Protein AF-A4TFH2-F1 (afdb_monomer_lite)

Sequence (127 aa):
MVGIGRSAKNSYSKGTTMKKSNQIQSVDVSASAVPERVSVAMSEIAENMSEGLLALAVGAGLQVMAALMEADVTALAGPKGRHDQARTAVRHGRERGSVTLGGRRVPVTR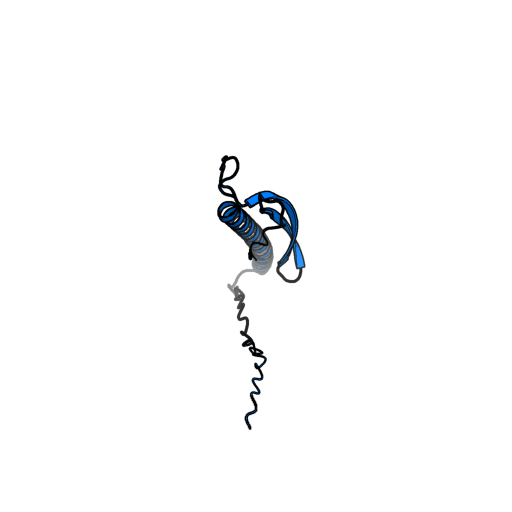PRVRAADGTGEFGGRVL

Foldseek 3Di:
DDDDDDDDDDPPPDDDPDDDPPPPDDPDPDDDPDPPVVVVVVVVVVVVVVVVVVVVVVVVVLVVLVVVLVVLCCVQQNDPPDDDPPHQKDWPAWDWDWDADPNDTDIDIGTWMATPVRPGTPPRPGD

Secondary structure (D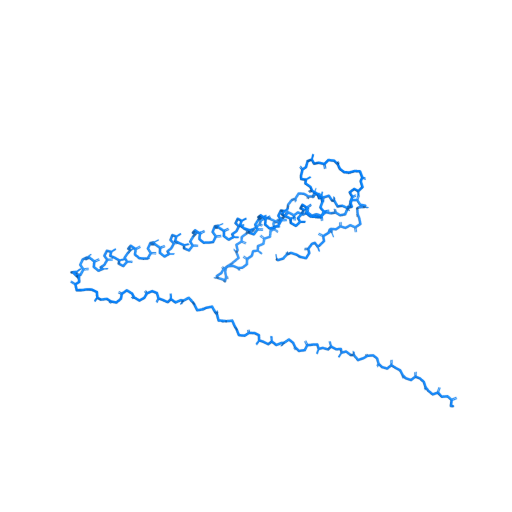SSP, 8-state):
------PPP--------------------------HHHHHHHHHHHHHHHHHHHHHHHHHHHHHHHHHHHHHHHHHH-STT---TT-SEEEEEEEEEEEEETTEEEEEEEEEEEETTSS-B------

Structure (mmCIF, N/CA/C/O backbone):
data_AF-A4TFH2-F1
#
_entry.id   AF-A4TFH2-F1
#
loop_
_atom_site.group_PDB
_atom_site.id
_atom_site.type_symbol
_atom_site.label_atom_id
_atom_site.label_alt_id
_atom_site.label_comp_id
_atom_site.label_asym_id
_atom_site.lab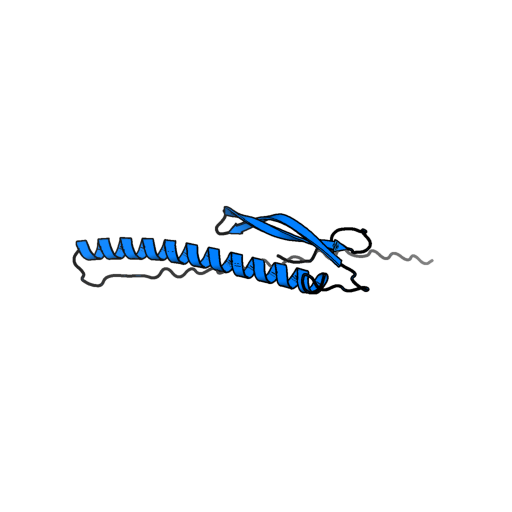el_entity_id
_atom_site.label_seq_id
_atom_site.pdbx_PDB_ins_code
_atom_site.Cartn_x
_atom_site.Cartn_y
_atom_site.Cartn_z
_atom_site.occupancy
_atom_site.B_iso_or_equiv
_atom_site.auth_seq_id
_atom_site.auth_comp_id
_atom_site.auth_asym_id
_atom_site.auth_atom_id
_atom_site.pdbx_PDB_model_num
ATOM 1 N N . MET A 1 1 ? -25.674 -37.587 -45.896 1.00 43.19 1 MET A N 1
ATOM 2 C CA . MET A 1 1 ? -24.805 -38.294 -44.925 1.00 43.19 1 MET A CA 1
ATOM 3 C C . MET A 1 1 ? -23.457 -37.588 -45.007 1.00 43.19 1 MET A C 1
ATOM 5 O O . MET A 1 1 ? -22.902 -37.584 -46.086 1.00 43.19 1 MET A O 1
ATOM 9 N N . VAL A 1 2 ? -22.955 -36.810 -44.051 1.00 44.84 2 VAL A N 1
ATOM 10 C CA . VAL A 1 2 ? -22.922 -36.919 -42.586 1.00 44.84 2 VAL A CA 1
ATOM 11 C C . VAL A 1 2 ? -22.906 -35.495 -42.004 1.00 44.84 2 VAL A C 1
ATOM 13 O O . VAL A 1 2 ? -22.195 -34.633 -42.512 1.00 44.84 2 VAL A O 1
ATOM 16 N N . GLY A 1 3 ? -23.706 -35.242 -40.966 1.00 39.75 3 GLY A N 1
ATOM 17 C CA . GLY A 1 3 ? -23.703 -33.979 -40.229 1.00 39.75 3 GLY A CA 1
ATOM 18 C C . GLY A 1 3 ? -22.525 -33.881 -39.259 1.00 39.75 3 GLY A C 1
ATOM 19 O O . GLY A 1 3 ? -22.135 -34.872 -38.647 1.00 39.75 3 GLY A O 1
ATOM 20 N N . ILE A 1 4 ? -21.987 -32.674 -39.083 1.00 46.41 4 ILE A N 1
ATOM 21 C CA . ILE A 1 4 ? -21.044 -32.355 -38.006 1.00 46.41 4 ILE A CA 1
ATOM 22 C C . ILE A 1 4 ? -21.584 -31.121 -37.290 1.00 46.41 4 ILE A C 1
ATOM 24 O O . ILE A 1 4 ? -21.283 -29.981 -37.627 1.00 46.41 4 ILE A O 1
ATOM 28 N N . GLY A 1 5 ? -22.430 -31.372 -36.294 1.00 38.81 5 GLY A N 1
ATOM 29 C CA . GLY A 1 5 ? -22.676 -30.417 -35.227 1.00 38.81 5 GLY A CA 1
ATOM 30 C C . GLY A 1 5 ? -21.547 -30.513 -34.207 1.00 38.81 5 GLY A C 1
ATOM 31 O O . GLY A 1 5 ? -21.201 -31.614 -33.782 1.00 38.81 5 GLY A O 1
ATOM 32 N N . ARG A 1 6 ? -20.995 -29.373 -33.782 1.00 41.12 6 ARG A N 1
ATOM 33 C CA . ARG A 1 6 ? -20.241 -29.261 -32.524 1.00 41.12 6 ARG A CA 1
ATOM 34 C C . ARG A 1 6 ? -20.564 -27.934 -31.842 1.00 41.12 6 ARG A C 1
ATOM 36 O O . ARG A 1 6 ? -19.931 -26.914 -32.067 1.00 41.12 6 ARG A O 1
ATOM 43 N N . SER A 1 7 ? -21.590 -28.004 -30.999 1.00 41.44 7 SER A N 1
ATOM 44 C CA . SER A 1 7 ? -21.918 -27.042 -29.948 1.00 41.44 7 SER A CA 1
ATOM 45 C C . SER A 1 7 ? -20.800 -27.024 -28.899 1.00 41.44 7 SER A C 1
ATOM 47 O O . SER A 1 7 ? -20.589 -28.034 -28.223 1.00 41.44 7 SER A O 1
ATOM 49 N N . ALA A 1 8 ? -20.124 -25.889 -28.711 1.00 49.31 8 ALA A N 1
ATOM 50 C CA . ALA A 1 8 ? -19.227 -25.673 -27.576 1.00 49.31 8 ALA A CA 1
ATOM 51 C C . ALA A 1 8 ? -19.997 -24.982 -26.441 1.00 49.31 8 ALA A C 1
ATOM 53 O O . ALA A 1 8 ? -20.596 -23.924 -26.612 1.00 49.31 8 ALA A O 1
ATOM 54 N N . LYS A 1 9 ? -20.038 -25.666 -25.299 1.00 43.47 9 LYS A N 1
ATOM 55 C CA . LYS A 1 9 ? -20.889 -25.395 -24.141 1.00 43.47 9 LYS A CA 1
ATOM 56 C C . LYS A 1 9 ? -20.311 -24.251 -23.304 1.00 43.47 9 LYS A C 1
ATOM 58 O O . LYS A 1 9 ? -19.134 -24.264 -22.964 1.00 43.47 9 LYS A O 1
ATOM 63 N N . ASN A 1 10 ? -21.177 -23.313 -22.933 1.00 39.91 10 ASN A N 1
ATOM 64 C CA . ASN A 1 10 ? -20.930 -22.259 -21.956 1.00 39.91 10 ASN A CA 1
ATOM 65 C C . ASN A 1 10 ? -20.642 -22.886 -20.577 1.00 39.91 10 ASN A C 1
ATOM 67 O O . ASN A 1 10 ? -21.555 -23.390 -19.923 1.00 39.91 10 ASN A O 1
ATOM 71 N N . SER A 1 11 ? -19.384 -22.897 -20.133 1.00 42.28 11 SER A N 1
ATOM 72 C CA . SER A 1 11 ? -19.026 -23.326 -18.778 1.00 42.28 11 SER A CA 1
ATOM 73 C C . SER A 1 11 ? -19.161 -22.146 -17.818 1.00 42.28 11 S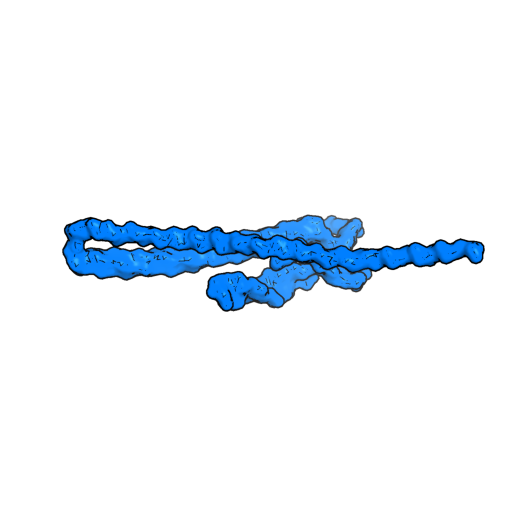ER A C 1
ATOM 75 O O . SER A 1 11 ? -18.181 -21.496 -17.453 1.00 42.28 11 SER A O 1
ATOM 77 N N . TYR A 1 12 ? -20.398 -21.865 -17.413 1.00 43.69 12 TYR A N 1
ATOM 78 C CA . TYR A 1 12 ? -20.673 -20.966 -16.298 1.00 43.69 12 TYR A CA 1
ATOM 79 C C . TYR A 1 12 ? -20.257 -21.680 -15.003 1.00 43.69 12 TYR A C 1
ATOM 81 O O . TYR A 1 12 ? -20.972 -22.541 -14.490 1.00 43.69 12 TYR A O 1
ATOM 89 N N . SER A 1 13 ? -19.060 -21.376 -14.504 1.00 49.47 13 SER A N 1
ATOM 90 C CA . SER A 1 13 ? -18.604 -21.848 -13.197 1.00 49.47 13 SER A CA 1
ATOM 91 C C . SER A 1 13 ? -19.418 -21.133 -12.116 1.00 49.47 13 SER A C 1
ATOM 93 O O . SER A 1 13 ? -19.260 -19.931 -11.901 1.00 49.47 13 SER A O 1
ATOM 95 N N . LYS A 1 14 ? -20.337 -21.853 -11.461 1.00 46.47 14 LYS A N 1
ATOM 96 C CA . LYS A 1 14 ? -20.999 -21.374 -10.241 1.00 46.47 14 LYS A CA 1
ATOM 97 C C . LYS A 1 14 ? -19.930 -21.233 -9.158 1.00 46.47 14 LYS A C 1
ATOM 99 O O . LYS A 1 14 ? -19.467 -22.232 -8.616 1.00 46.47 14 LYS A O 1
ATOM 104 N N . GLY A 1 15 ? -19.545 -19.996 -8.855 1.00 45.44 15 GLY A N 1
ATOM 105 C CA . GLY A 1 15 ? -18.677 -19.697 -7.723 1.00 45.44 15 GLY A CA 1
ATOM 106 C C . GLY A 1 15 ? -19.306 -20.189 -6.420 1.00 45.44 15 GLY A C 1
ATOM 107 O O . GLY A 1 15 ? -20.474 -19.925 -6.138 1.00 45.44 15 GLY A O 1
ATOM 108 N N . THR A 1 16 ? -18.533 -20.918 -5.626 1.00 55.72 16 THR A N 1
ATOM 109 C CA . THR A 1 16 ? -18.856 -21.247 -4.240 1.00 55.72 16 THR A CA 1
ATOM 110 C C . THR A 1 16 ? -18.888 -19.961 -3.412 1.00 55.72 16 THR A C 1
ATOM 112 O O . THR A 1 16 ? -17.897 -19.238 -3.317 1.00 55.72 16 THR A O 1
ATOM 115 N N . THR A 1 17 ? -20.031 -19.662 -2.791 1.00 54.50 17 THR A N 1
ATOM 116 C CA . THR A 1 17 ? -20.132 -18.613 -1.768 1.00 54.50 17 THR A CA 1
ATOM 117 C C . THR A 1 17 ? -19.290 -19.019 -0.560 1.00 54.50 17 THR A C 1
ATOM 119 O O . THR A 1 17 ? -19.694 -19.862 0.239 1.00 54.50 17 THR A O 1
ATOM 122 N N . MET A 1 18 ? -18.113 -18.412 -0.419 1.00 60.56 18 MET A N 1
ATOM 123 C CA . MET A 1 18 ? -17.297 -18.520 0.789 1.00 60.56 18 MET A CA 1
ATOM 124 C C . MET A 1 18 ? -17.947 -17.695 1.904 1.00 60.56 18 MET A C 1
ATOM 126 O O . MET A 1 18 ? -18.193 -16.497 1.740 1.00 60.56 18 MET A O 1
ATOM 130 N N . LYS A 1 19 ? -18.233 -18.320 3.051 1.00 54.78 19 LYS A N 1
ATOM 131 C CA . LYS A 1 19 ? -18.674 -17.595 4.249 1.00 54.78 19 LYS A CA 1
ATOM 132 C C . LYS A 1 19 ? -17.487 -16.835 4.840 1.00 54.78 19 LYS A C 1
ATOM 134 O O . LYS A 1 19 ? -16.447 -17.418 5.123 1.00 54.78 19 LYS A O 1
ATOM 139 N N . LYS A 1 20 ? -17.646 -15.524 5.021 1.00 53.53 20 LYS A N 1
ATOM 140 C CA . LYS A 1 20 ? -16.624 -14.640 5.591 1.00 53.53 20 LYS A CA 1
ATOM 141 C C . LYS A 1 20 ? -16.729 -14.674 7.117 1.00 53.53 20 LYS A C 1
ATOM 143 O O . LYS A 1 20 ? -17.588 -14.007 7.683 1.00 53.53 20 LYS A O 1
ATOM 148 N N . SER A 1 21 ? -15.880 -15.454 7.780 1.00 52.84 21 SER A N 1
ATOM 149 C CA . SER A 1 21 ? -15.722 -15.400 9.237 1.00 52.84 21 SER A CA 1
ATOM 150 C C . SER A 1 21 ? -14.662 -14.356 9.586 1.00 52.84 21 SER A C 1
ATOM 152 O O . SER A 1 21 ? -13.480 -14.674 9.675 1.00 52.84 21 SER A O 1
ATOM 154 N N . ASN A 1 22 ? -15.063 -13.096 9.750 1.00 58.16 22 ASN A N 1
ATOM 155 C CA . ASN A 1 22 ? -14.205 -12.111 10.407 1.00 58.16 22 ASN A CA 1
ATOM 156 C C . ASN A 1 22 ? -14.689 -11.968 11.848 1.00 58.16 22 ASN A C 1
ATOM 158 O O . ASN A 1 22 ? -15.511 -11.105 12.150 1.00 58.16 22 ASN A O 1
ATOM 162 N N . GLN A 1 23 ? -14.264 -12.894 12.706 1.00 57.25 23 GLN A N 1
ATOM 163 C CA . GLN A 1 23 ? -14.574 -12.836 14.127 1.00 57.25 23 GLN A CA 1
ATOM 164 C C . GLN A 1 23 ? -13.612 -11.836 14.770 1.00 57.25 23 GLN A C 1
ATOM 166 O O . GLN A 1 23 ? -12.506 -12.188 15.167 1.00 57.25 23 GLN A O 1
ATOM 171 N N . ILE A 1 24 ? -14.026 -10.571 14.834 1.00 59.47 24 ILE A N 1
ATOM 172 C CA . ILE A 1 24 ? -13.421 -9.621 15.767 1.00 59.47 24 ILE A CA 1
ATOM 173 C C . ILE A 1 24 ? -13.926 -10.060 17.139 1.00 59.47 24 ILE A C 1
ATOM 175 O O . ILE A 1 24 ? -15.102 -9.884 17.451 1.00 59.47 24 ILE A O 1
ATOM 179 N N . GLN A 1 25 ? -13.076 -10.747 17.899 1.00 58.25 25 GLN A N 1
ATOM 180 C CA . GLN A 1 25 ? -13.408 -11.132 19.264 1.00 58.25 25 GLN A CA 1
ATOM 181 C C . GLN A 1 25 ? -13.469 -9.862 20.113 1.00 58.25 25 GLN A C 1
ATOM 183 O O . GLN A 1 25 ? -12.511 -9.091 20.161 1.00 58.25 25 GLN A O 1
ATOM 188 N N . SER A 1 26 ? -14.615 -9.632 20.747 1.00 54.81 26 SER A N 1
ATOM 189 C CA . SER A 1 26 ? -14.767 -8.609 21.770 1.00 54.81 26 SER A CA 1
ATOM 190 C C . SER A 1 26 ? -13.897 -8.995 22.960 1.00 54.81 26 SER A C 1
ATOM 192 O O . SER A 1 26 ? -14.077 -10.065 23.542 1.00 54.81 26 SER A O 1
ATOM 194 N N . VAL A 1 27 ? -12.935 -8.142 23.301 1.00 60.34 27 VAL A N 1
ATOM 195 C CA . VAL A 1 27 ? -12.182 -8.278 24.546 1.00 60.34 27 VAL A CA 1
ATOM 196 C C . VAL A 1 27 ? -13.145 -7.931 25.676 1.00 60.34 27 VAL A C 1
ATOM 198 O O . VAL A 1 27 ? -13.512 -6.772 25.854 1.00 60.34 27 VAL A O 1
ATOM 201 N N . ASP A 1 28 ? -13.617 -8.954 26.381 1.00 55.75 28 ASP A N 1
ATOM 202 C CA . ASP A 1 28 ? -14.589 -8.812 27.459 1.00 55.75 28 ASP A CA 1
ATOM 203 C C . ASP A 1 28 ? -13.851 -8.451 28.757 1.00 55.75 28 ASP A C 1
ATOM 205 O O . ASP A 1 28 ? -13.291 -9.307 29.445 1.00 55.75 28 ASP A O 1
ATOM 209 N N . VAL A 1 29 ? -13.777 -7.152 29.058 1.00 58.50 29 VAL A N 1
ATOM 210 C CA . VAL A 1 29 ? -13.180 -6.629 30.298 1.00 58.50 29 VAL A CA 1
ATOM 211 C C . VAL A 1 29 ? -14.244 -6.646 31.398 1.00 58.50 29 VAL A C 1
ATOM 213 O O . VAL A 1 29 ? -14.659 -5.610 31.912 1.00 58.50 29 VAL A O 1
ATOM 216 N N . SER A 1 30 ? -14.746 -7.831 31.739 1.00 55.16 30 SER A N 1
ATOM 217 C CA . SER A 1 30 ? -15.798 -7.953 32.748 1.00 55.16 30 SER A CA 1
ATOM 218 C C . SER A 1 30 ? -15.228 -8.127 34.161 1.00 55.16 30 SER A C 1
ATOM 220 O O . SER A 1 30 ? -14.737 -9.187 34.540 1.00 55.16 30 SER A O 1
ATOM 222 N N . ALA A 1 31 ? -15.382 -7.039 34.924 1.00 54.41 31 ALA A N 1
ATOM 223 C CA . ALA A 1 31 ? -15.637 -6.959 36.366 1.00 54.41 31 ALA A CA 1
ATOM 224 C C . ALA A 1 31 ? -14.540 -7.435 37.338 1.00 54.41 31 ALA A C 1
ATOM 226 O O . ALA A 1 31 ? -14.695 -8.407 38.074 1.00 54.41 31 ALA A O 1
ATOM 227 N N . SER A 1 32 ? -13.477 -6.636 37.452 1.00 56.31 32 SER A N 1
ATOM 228 C CA . SER A 1 32 ? -12.760 -6.513 38.728 1.00 56.31 32 SER A CA 1
ATOM 229 C C . SER A 1 32 ? -13.529 -5.542 39.637 1.00 56.31 32 SER A C 1
ATOM 231 O O . SER A 1 32 ? -14.149 -4.598 39.147 1.00 56.31 32 SER A O 1
ATOM 233 N N . ALA A 1 33 ? -13.526 -5.774 40.951 1.00 64.62 33 ALA A N 1
ATOM 234 C CA . ALA A 1 33 ? -14.220 -4.969 41.961 1.00 64.62 33 ALA A CA 1
ATOM 235 C C . ALA A 1 33 ? -13.537 -3.600 42.160 1.00 64.62 33 ALA A C 1
ATOM 237 O O . ALA A 1 33 ? -12.933 -3.326 43.197 1.00 64.62 33 ALA A O 1
ATOM 238 N N . VAL A 1 34 ? -13.572 -2.757 41.131 1.00 66.56 34 VAL A N 1
ATOM 239 C CA . VAL A 1 34 ? -12.888 -1.464 41.097 1.00 66.56 34 VAL A CA 1
ATOM 240 C C . VAL A 1 34 ? -13.907 -0.342 41.345 1.00 66.56 34 VAL A C 1
ATOM 242 O O . VAL A 1 34 ? -15.014 -0.414 40.813 1.00 66.56 34 VAL A O 1
ATOM 245 N N . PRO A 1 35 ? -13.584 0.693 42.147 1.00 82.69 35 PRO A N 1
ATOM 246 C CA . PRO A 1 35 ? -14.476 1.833 42.350 1.00 82.69 35 PRO A CA 1
ATOM 247 C C . PRO A 1 35 ? -14.925 2.480 41.035 1.00 82.69 35 PRO A C 1
ATOM 249 O O . PRO A 1 35 ? -14.125 2.614 40.113 1.00 82.69 35 PRO A O 1
ATOM 252 N N . GLU A 1 36 ? -16.162 2.980 40.999 1.00 78.69 36 GLU A N 1
ATOM 253 C CA . GLU A 1 36 ? -16.814 3.521 39.792 1.00 78.69 36 GLU A CA 1
ATOM 254 C C . GLU A 1 36 ? -15.984 4.572 39.034 1.00 78.69 36 GLU A C 1
ATOM 256 O O . GLU A 1 36 ? -15.941 4.617 37.812 1.00 78.69 36 GLU A O 1
ATOM 261 N N . ARG A 1 37 ? -15.238 5.420 39.748 1.00 81.31 37 ARG A N 1
ATOM 262 C CA . ARG A 1 37 ? -14.369 6.414 39.093 1.00 81.31 37 ARG A CA 1
ATOM 263 C C . ARG A 1 37 ? -13.249 5.780 38.267 1.00 81.31 37 ARG A C 1
ATOM 265 O O . ARG A 1 37 ? -12.816 6.352 37.274 1.00 81.31 37 ARG A O 1
ATOM 272 N N . VAL A 1 38 ? -12.762 4.620 38.690 1.00 89.06 38 VAL A N 1
ATOM 273 C CA . VAL A 1 38 ? -11.690 3.903 38.000 1.00 89.06 38 VAL A CA 1
ATOM 274 C C . VAL A 1 38 ? -12.256 3.071 36.854 1.00 89.06 38 VAL A C 1
ATOM 276 O O . VAL A 1 38 ? -11.610 3.003 35.816 1.00 89.06 38 VAL A O 1
ATOM 279 N N . SER A 1 39 ? -13.450 2.480 36.990 1.00 82.38 39 SER A N 1
ATOM 280 C CA . SER A 1 39 ? -14.098 1.771 35.875 1.00 82.38 39 SER A CA 1
ATOM 281 C C . SER A 1 39 ? -14.373 2.716 34.701 1.00 82.38 39 SER A C 1
ATOM 283 O O . SER A 1 39 ? -14.035 2.376 33.568 1.00 82.38 39 SER A O 1
ATOM 285 N N . VAL A 1 40 ? -14.867 3.931 34.969 1.00 85.75 40 VAL A N 1
ATOM 286 C CA . VAL A 1 40 ? -15.055 4.974 33.944 1.00 85.75 40 VAL A CA 1
ATOM 287 C C . VAL A 1 40 ? -13.725 5.336 33.273 1.00 85.75 40 VAL A C 1
ATOM 289 O O . VAL A 1 40 ? -13.621 5.266 32.051 1.00 85.75 40 VAL A O 1
ATOM 292 N N . ALA A 1 41 ? -12.677 5.620 34.055 1.00 88.19 41 ALA A N 1
ATOM 293 C CA . ALA A 1 41 ? -11.357 5.944 33.506 1.00 88.19 41 ALA A CA 1
ATOM 294 C C . ALA A 1 41 ? -10.763 4.795 32.666 1.00 88.19 41 ALA A C 1
ATOM 296 O O . ALA A 1 41 ? -10.136 5.032 31.635 1.00 88.19 41 ALA A O 1
ATOM 297 N N . MET A 1 42 ? -10.962 3.537 33.077 1.00 89.88 42 MET A N 1
ATOM 298 C CA . MET A 1 42 ? -10.526 2.370 32.303 1.00 89.88 42 MET A CA 1
ATOM 299 C C . MET A 1 42 ? -11.313 2.214 30.998 1.00 89.88 42 MET A C 1
ATOM 301 O O . MET A 1 42 ? -10.717 1.840 29.990 1.00 89.88 42 MET A O 1
ATOM 305 N N . SER A 1 43 ? -12.611 2.534 30.989 1.00 88.19 43 SER A N 1
ATOM 306 C CA . SER A 1 43 ? -13.432 2.526 29.773 1.00 88.19 43 SER A CA 1
ATOM 307 C C . SER A 1 43 ? -12.943 3.556 28.755 1.00 88.19 43 SER A C 1
ATOM 309 O O . SER A 1 43 ? -12.732 3.210 27.595 1.00 88.19 43 SER A O 1
ATOM 311 N N . GLU A 1 44 ? -12.691 4.795 29.186 1.00 89.44 44 GLU A N 1
ATOM 312 C CA . GLU A 1 44 ? -12.155 5.856 28.318 1.00 89.44 44 GLU A CA 1
ATOM 313 C C . GLU A 1 44 ? -10.784 5.472 27.744 1.00 89.44 44 GLU A C 1
ATOM 315 O O . GLU A 1 44 ? -10.498 5.659 26.562 1.00 89.44 44 GLU A O 1
ATOM 320 N N . ILE A 1 45 ? -9.923 4.884 28.576 1.00 92.88 45 ILE A N 1
ATOM 321 C CA . ILE A 1 45 ? -8.612 4.396 28.146 1.00 92.88 45 ILE A CA 1
ATOM 322 C C . ILE A 1 45 ? -8.748 3.261 27.118 1.00 92.88 45 ILE A C 1
ATOM 324 O O . ILE A 1 45 ? -8.018 3.247 26.124 1.00 92.88 45 ILE A O 1
ATOM 328 N N . ALA A 1 46 ? -9.669 2.319 27.330 1.00 89.94 46 ALA A N 1
ATOM 329 C CA . ALA A 1 46 ? -9.911 1.214 26.407 1.00 89.94 46 ALA A CA 1
ATOM 330 C C . ALA A 1 46 ? -10.463 1.695 25.055 1.00 89.94 46 ALA A C 1
ATOM 332 O O . ALA A 1 46 ? -10.043 1.192 24.008 1.00 89.94 46 ALA A O 1
ATOM 333 N N . GLU A 1 47 ? -11.354 2.688 25.059 1.00 92.56 47 GLU A N 1
ATOM 334 C CA . GLU A 1 47 ? -11.877 3.319 23.845 1.00 92.56 47 GLU A CA 1
ATOM 335 C C . GLU A 1 47 ? -10.755 4.012 23.061 1.00 92.56 47 GLU A C 1
ATOM 337 O O . GLU A 1 47 ? -10.506 3.665 21.903 1.00 92.56 47 GLU A O 1
ATOM 342 N N . ASN A 1 48 ? -9.974 4.869 23.725 1.00 93.75 48 ASN A N 1
ATOM 343 C CA . ASN A 1 48 ? -8.826 5.550 23.120 1.00 93.75 48 ASN A CA 1
ATOM 344 C C . ASN A 1 48 ? -7.797 4.565 22.540 1.00 93.75 48 ASN A C 1
ATOM 346 O O . ASN A 1 48 ? -7.264 4.773 21.447 1.00 93.75 48 ASN A O 1
ATOM 350 N N . MET A 1 49 ? -7.509 3.471 23.255 1.00 96.06 49 MET A N 1
ATOM 351 C CA . MET A 1 49 ? -6.618 2.423 22.754 1.00 96.06 49 MET A CA 1
ATOM 352 C C . MET A 1 49 ? -7.194 1.713 21.531 1.00 96.06 49 MET A C 1
ATOM 354 O O . MET A 1 49 ? -6.450 1.435 20.591 1.00 96.06 49 MET A O 1
ATOM 358 N N . SER A 1 50 ? -8.496 1.430 21.519 1.00 92.06 50 SER A N 1
ATOM 359 C CA . SER A 1 50 ? -9.162 0.773 20.392 1.00 92.06 50 SER A CA 1
ATOM 360 C C . SER A 1 50 ? -9.097 1.637 19.133 1.00 92.06 50 SER A C 1
ATOM 362 O O . SER A 1 50 ? -8.739 1.142 18.060 1.00 92.06 50 SER A O 1
ATOM 364 N N . GLU A 1 51 ? -9.358 2.938 19.265 1.00 92.69 51 GLU A N 1
ATOM 365 C CA . GLU A 1 51 ? -9.218 3.899 18.170 1.00 92.69 51 GLU A CA 1
ATOM 366 C C . GLU A 1 51 ? -7.769 4.012 17.687 1.00 92.69 51 GLU A C 1
ATOM 368 O O . GLU A 1 51 ? -7.498 3.909 16.485 1.00 92.69 51 GLU A O 1
ATOM 373 N N . GLY A 1 52 ? -6.825 4.169 18.619 1.00 94.44 52 GLY A N 1
ATOM 374 C CA . GLY A 1 52 ? -5.402 4.288 18.311 1.00 94.44 52 GLY A CA 1
ATOM 375 C C . GLY A 1 52 ? -4.844 3.045 17.614 1.00 94.44 52 GLY A C 1
ATOM 376 O O . GLY A 1 52 ? -4.125 3.155 16.617 1.00 94.44 52 GLY A O 1
ATOM 377 N N . LEU A 1 53 ? -5.217 1.852 18.082 1.00 96.25 53 LEU A N 1
ATOM 378 C CA . LEU A 1 53 ? -4.795 0.585 17.488 1.00 96.25 53 LEU A CA 1
ATOM 379 C C . LEU A 1 53 ? -5.395 0.393 16.093 1.00 96.25 53 LEU A C 1
ATOM 381 O O . LEU A 1 53 ? -4.699 -0.059 15.182 1.00 96.25 53 LEU A O 1
ATOM 385 N N . LEU A 1 54 ? -6.663 0.765 15.899 1.00 93.88 54 LEU A N 1
ATOM 386 C CA . LEU A 1 54 ? -7.307 0.695 14.591 1.00 93.88 54 LEU A CA 1
ATOM 387 C C . LEU A 1 54 ? -6.641 1.654 13.598 1.00 93.88 54 LEU A C 1
ATOM 389 O O . LEU A 1 54 ? -6.352 1.260 12.466 1.00 93.88 54 LEU A O 1
ATOM 393 N N . ALA A 1 55 ? -6.334 2.881 14.023 1.00 94.00 55 ALA A N 1
ATOM 394 C CA . ALA A 1 55 ? -5.603 3.844 13.206 1.00 94.00 55 ALA A CA 1
ATOM 395 C C . ALA A 1 55 ? -4.214 3.314 12.809 1.00 94.00 55 ALA A C 1
ATOM 397 O O . ALA A 1 55 ? -3.835 3.386 11.636 1.00 94.00 55 ALA A O 1
ATOM 398 N N . LEU A 1 56 ? -3.487 2.716 13.758 1.00 96.62 56 LEU A N 1
ATOM 399 C CA . LEU A 1 56 ? -2.187 2.095 13.509 1.00 96.62 56 LEU A CA 1
ATOM 400 C C . LEU A 1 56 ? -2.290 0.930 12.516 1.00 96.62 56 LEU A C 1
ATOM 402 O O . LEU A 1 56 ? -1.523 0.877 11.554 1.00 96.62 56 LEU A O 1
ATOM 406 N N . ALA A 1 57 ? -3.254 0.028 12.702 1.00 94.62 57 ALA A N 1
ATOM 407 C CA . ALA A 1 57 ? -3.455 -1.117 11.820 1.00 94.62 57 ALA A CA 1
ATOM 408 C C . ALA A 1 57 ? -3.787 -0.684 10.383 1.00 94.62 57 ALA A C 1
ATOM 410 O O . ALA A 1 57 ? -3.227 -1.223 9.425 1.00 94.62 57 ALA A O 1
ATOM 411 N N . VAL A 1 58 ? -4.650 0.325 10.218 1.00 94.81 58 VAL A N 1
ATOM 412 C CA . VAL A 1 58 ? -4.975 0.893 8.901 1.00 94.81 58 VAL A CA 1
ATOM 413 C C . VAL A 1 58 ? -3.737 1.523 8.264 1.00 94.81 58 VAL A C 1
ATOM 415 O O . VAL A 1 58 ? -3.443 1.242 7.102 1.00 94.81 58 VAL A O 1
ATOM 418 N N . GLY A 1 59 ? -2.983 2.331 9.015 1.00 95.25 59 GLY A N 1
ATOM 419 C CA . GLY A 1 59 ? -1.751 2.951 8.526 1.00 95.25 59 GLY A CA 1
ATOM 420 C C . GLY A 1 59 ? -0.723 1.918 8.055 1.00 95.25 59 GLY A C 1
ATOM 421 O O . GLY A 1 59 ? -0.222 2.014 6.933 1.00 95.25 59 GLY A O 1
ATOM 422 N N . ALA A 1 60 ? -0.468 0.890 8.867 1.00 96.94 60 ALA A N 1
ATOM 423 C CA . ALA A 1 60 ? 0.453 -0.194 8.533 1.00 96.94 60 ALA A CA 1
ATOM 424 C C . ALA A 1 60 ? -0.013 -0.987 7.300 1.00 96.94 60 ALA A C 1
ATOM 426 O O . ALA A 1 60 ? 0.774 -1.230 6.385 1.00 96.94 60 ALA A O 1
ATOM 427 N N . GLY A 1 61 ? -1.301 -1.334 7.220 1.00 95.44 61 GLY A N 1
ATOM 428 C CA . GLY A 1 61 ? -1.861 -2.050 6.071 1.00 95.44 61 GLY A CA 1
ATOM 429 C C . GLY A 1 61 ? -1.699 -1.289 4.752 1.00 95.44 61 GLY A C 1
ATOM 430 O O . GLY A 1 61 ? -1.335 -1.880 3.734 1.00 95.44 61 GLY A O 1
ATOM 431 N N . LEU A 1 62 ? -1.894 0.034 4.766 1.00 96.00 62 LEU A N 1
ATOM 432 C CA . LEU A 1 62 ? -1.687 0.878 3.584 1.00 96.00 62 LEU A CA 1
ATOM 433 C C . LEU A 1 62 ? -0.209 0.962 3.173 1.00 96.00 62 LEU A C 1
ATOM 435 O O . LEU A 1 62 ? 0.088 0.996 1.978 1.00 96.00 62 LEU A O 1
ATOM 439 N N . GLN A 1 63 ? 0.721 0.960 4.133 1.00 95.75 63 GLN A N 1
ATOM 440 C CA . GLN A 1 63 ? 2.157 0.909 3.842 1.00 95.75 63 GLN A CA 1
ATOM 441 C C . GLN A 1 63 ? 2.563 -0.429 3.216 1.00 95.75 63 GLN A C 1
ATOM 443 O O . GLN A 1 63 ? 3.263 -0.438 2.203 1.00 95.75 63 GLN A O 1
ATOM 448 N N . VAL A 1 64 ? 2.085 -1.551 3.766 1.00 97.00 64 VAL A N 1
ATOM 449 C CA . VAL A 1 64 ? 2.321 -2.891 3.201 1.00 97.00 64 VAL A CA 1
ATOM 450 C C . VAL A 1 64 ? 1.785 -2.970 1.774 1.00 97.00 64 VAL A C 1
ATOM 452 O O . VAL A 1 64 ? 2.489 -3.410 0.870 1.00 97.00 64 VAL A O 1
ATOM 455 N N . MET A 1 65 ? 0.567 -2.479 1.546 1.00 95.19 65 MET A N 1
ATOM 456 C CA . MET A 1 65 ? -0.023 -2.419 0.211 1.00 95.19 65 MET A CA 1
ATOM 457 C C . MET A 1 65 ? 0.840 -1.604 -0.763 1.00 95.19 65 MET A C 1
ATOM 459 O O . MET A 1 65 ? 1.095 -2.058 -1.877 1.00 95.19 65 MET A O 1
ATOM 463 N N . ALA A 1 66 ? 1.322 -0.425 -0.355 1.00 93.94 66 ALA A N 1
ATOM 464 C CA . ALA A 1 66 ? 2.198 0.394 -1.191 1.00 93.94 66 ALA A CA 1
ATOM 465 C C . ALA A 1 66 ? 3.520 -0.320 -1.521 1.00 93.94 66 ALA A C 1
ATOM 467 O O . ALA A 1 66 ? 3.986 -0.252 -2.658 1.00 93.94 66 ALA A O 1
ATOM 468 N N . ALA A 1 67 ? 4.099 -1.036 -0.554 1.00 95.38 67 ALA A N 1
ATOM 469 C CA . ALA A 1 67 ? 5.317 -1.813 -0.757 1.00 95.38 67 ALA A CA 1
ATOM 470 C C . ALA A 1 67 ? 5.107 -2.963 -1.753 1.00 95.38 67 ALA A C 1
ATOM 472 O O . ALA A 1 67 ? 5.936 -3.155 -2.640 1.00 95.38 67 ALA A O 1
ATOM 473 N N . LEU A 1 68 ? 3.985 -3.683 -1.652 1.00 95.50 68 LEU A N 1
ATOM 474 C CA . LEU A 1 68 ? 3.636 -4.747 -2.597 1.00 95.50 68 LEU A CA 1
ATOM 475 C C . LEU A 1 68 ? 3.434 -4.197 -4.012 1.00 95.50 68 LEU A C 1
ATOM 477 O O . LEU A 1 68 ? 4.019 -4.718 -4.954 1.00 95.50 68 LEU A O 1
ATOM 481 N N . MET A 1 69 ? 2.719 -3.079 -4.155 1.00 93.69 69 MET A N 1
ATOM 482 C CA . MET A 1 69 ? 2.554 -2.422 -5.455 1.00 93.69 69 MET A CA 1
ATOM 483 C C . MET A 1 69 ? 3.894 -2.019 -6.079 1.00 93.69 69 MET A C 1
ATOM 485 O O . MET A 1 69 ? 4.111 -2.217 -7.271 1.00 93.69 69 MET A O 1
ATOM 489 N N . GLU A 1 70 ? 4.817 -1.460 -5.294 1.00 93.25 70 GLU A N 1
ATOM 490 C CA . GLU A 1 70 ? 6.156 -1.131 -5.791 1.00 93.25 70 GLU A CA 1
ATOM 491 C C . GLU A 1 70 ? 6.987 -2.373 -6.128 1.00 93.25 70 GLU A C 1
ATOM 493 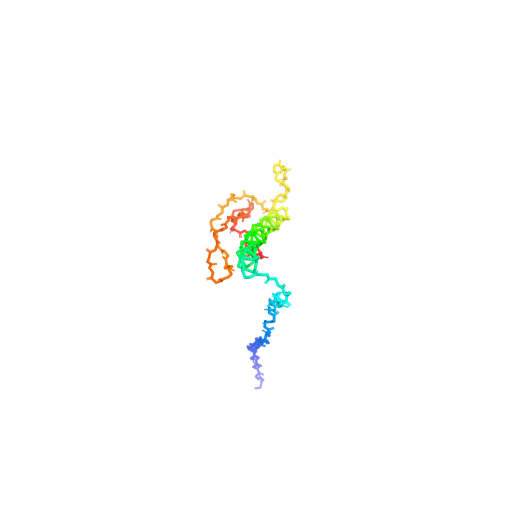O O . GLU A 1 70 ? 7.769 -2.340 -7.085 1.00 93.25 70 GLU A O 1
ATOM 498 N N . ALA A 1 71 ? 6.815 -3.472 -5.391 1.00 93.88 71 ALA A N 1
ATOM 499 C CA . ALA A 1 71 ? 7.444 -4.749 -5.708 1.00 93.88 71 ALA A CA 1
ATOM 500 C C . ALA A 1 71 ? 6.945 -5.286 -7.057 1.00 93.88 71 ALA A C 1
ATOM 502 O O . ALA A 1 71 ? 7.766 -5.652 -7.896 1.00 93.88 71 ALA A O 1
ATOM 503 N N . ASP A 1 72 ? 5.641 -5.222 -7.325 1.00 92.38 72 ASP A N 1
ATOM 504 C CA . ASP A 1 72 ? 5.063 -5.651 -8.603 1.00 92.38 72 ASP A CA 1
ATOM 505 C C . ASP A 1 72 ? 5.548 -4.790 -9.771 1.00 92.38 72 ASP A C 1
ATOM 507 O O . ASP A 1 72 ? 5.940 -5.299 -10.823 1.00 92.38 72 ASP A O 1
ATOM 511 N N . VAL A 1 73 ? 5.621 -3.469 -9.581 1.00 92.62 73 VAL A N 1
ATOM 512 C CA . VAL A 1 73 ? 6.215 -2.584 -10.591 1.00 92.62 73 VAL A CA 1
ATOM 513 C C . VAL A 1 73 ? 7.695 -2.883 -10.796 1.00 92.62 73 VAL A C 1
ATOM 515 O O . VAL A 1 73 ? 8.188 -2.790 -11.917 1.00 92.62 73 VAL A O 1
ATOM 518 N N . THR A 1 74 ? 8.417 -3.252 -9.743 1.00 93.00 74 THR A N 1
ATOM 519 C CA . THR A 1 74 ? 9.823 -3.657 -9.847 1.00 93.00 74 THR A CA 1
ATOM 520 C C . THR A 1 74 ? 9.978 -4.980 -10.589 1.00 93.00 74 THR A C 1
ATOM 522 O O . THR A 1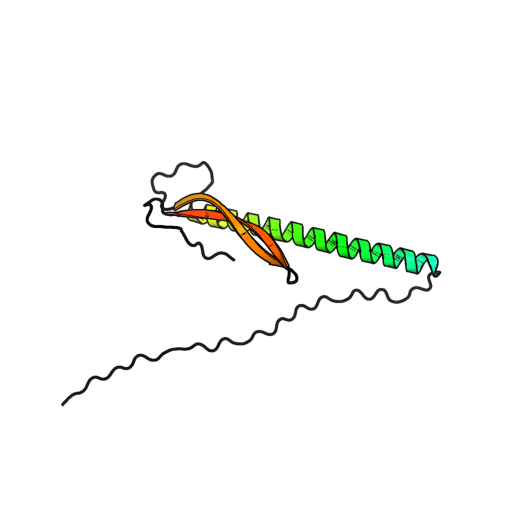 74 ? 10.906 -5.111 -11.381 1.00 93.00 74 THR A O 1
ATOM 525 N N . ALA A 1 75 ? 9.062 -5.929 -10.400 1.00 91.44 75 ALA A N 1
ATOM 526 C CA . ALA A 1 75 ? 9.047 -7.185 -11.142 1.00 91.44 75 ALA A CA 1
ATOM 527 C C . ALA A 1 75 ? 8.771 -6.967 -12.640 1.00 91.44 75 ALA A C 1
ATOM 529 O O . ALA A 1 75 ? 9.359 -7.649 -13.474 1.00 91.44 75 ALA A O 1
ATOM 530 N N . LEU A 1 76 ? 7.918 -5.996 -12.986 1.00 90.31 76 LEU A N 1
ATOM 531 C CA . LEU A 1 76 ? 7.569 -5.688 -14.377 1.00 90.31 76 LEU A CA 1
ATOM 532 C C . LEU A 1 76 ? 8.594 -4.788 -15.082 1.00 90.31 76 LEU A C 1
ATOM 534 O O . LEU A 1 76 ? 9.018 -5.082 -16.193 1.00 90.31 76 LEU A O 1
ATOM 538 N N . ALA A 1 77 ? 8.959 -3.664 -14.465 1.00 91.12 77 ALA A N 1
ATOM 539 C CA . ALA A 1 77 ? 9.762 -2.600 -15.077 1.00 91.12 77 ALA A CA 1
ATOM 540 C C . ALA A 1 77 ? 11.208 -2.546 -14.556 1.00 91.12 77 ALA A C 1
ATOM 542 O O . ALA A 1 77 ? 11.957 -1.629 -14.902 1.00 91.12 77 ALA A O 1
ATOM 543 N N . GLY A 1 78 ? 11.593 -3.483 -13.690 1.00 92.00 78 GLY A N 1
ATOM 544 C CA . GLY A 1 78 ? 12.906 -3.522 -13.064 1.00 92.00 78 GLY A CA 1
ATOM 545 C C . GLY A 1 78 ? 13.098 -2.518 -11.914 1.00 92.00 78 GLY A C 1
ATOM 546 O O . GLY A 1 78 ? 12.212 -1.710 -11.571 1.00 92.00 78 GLY A O 1
ATOM 547 N N . PRO A 1 79 ? 14.284 -2.560 -11.276 1.00 92.00 79 PRO A N 1
ATOM 548 C CA . PRO A 1 79 ? 14.641 -1.647 -10.199 1.00 92.00 79 PRO A CA 1
ATOM 549 C C . PRO A 1 79 ? 14.657 -0.194 -10.680 1.00 92.00 79 PRO A C 1
ATOM 551 O O . PRO A 1 79 ? 15.135 0.140 -11.766 1.00 92.00 79 PRO A O 1
ATOM 554 N N . LYS A 1 80 ? 14.138 0.704 -9.839 1.00 89.12 80 LYS A N 1
ATOM 555 C CA . LYS A 1 80 ? 14.054 2.133 -10.153 1.00 89.12 80 LYS A CA 1
ATOM 556 C C . LYS A 1 80 ? 15.448 2.721 -10.407 1.00 89.12 80 LYS A C 1
ATOM 558 O O . LYS A 1 80 ? 16.376 2.489 -9.639 1.00 89.12 80 LYS A O 1
ATOM 563 N N . GLY A 1 81 ? 15.576 3.517 -11.470 1.00 87.00 81 GLY A N 1
ATOM 564 C CA . GLY A 1 81 ? 16.817 4.227 -11.806 1.00 87.00 81 GLY A CA 1
ATOM 565 C C . GLY A 1 81 ? 17.911 3.356 -12.430 1.00 87.00 81 GLY A C 1
ATOM 566 O O . GLY A 1 81 ? 19.008 3.852 -12.672 1.00 87.00 81 GLY A O 1
ATOM 567 N N . ARG A 1 82 ? 17.638 2.078 -12.718 1.00 88.50 82 ARG A N 1
ATOM 568 C CA . ARG A 1 82 ? 18.553 1.223 -13.477 1.00 88.50 82 ARG A CA 1
ATOM 569 C C . ARG A 1 82 ? 18.174 1.221 -14.950 1.00 88.50 82 ARG A C 1
ATOM 571 O O . ARG A 1 82 ? 17.011 1.055 -15.306 1.00 88.50 82 ARG A O 1
ATOM 578 N N . HIS A 1 83 ? 19.174 1.444 -15.797 1.00 85.62 83 HIS A N 1
ATOM 579 C CA . HIS A 1 83 ? 19.004 1.405 -17.238 1.00 85.62 83 HIS A CA 1
ATOM 580 C C . HIS A 1 83 ? 19.084 -0.040 -17.729 1.00 85.62 83 HIS A C 1
ATOM 582 O O . HIS A 1 83 ? 20.119 -0.683 -17.578 1.00 85.62 83 HIS A O 1
ATOM 588 N N . ASP A 1 84 ? 18.018 -0.509 -18.366 1.00 86.88 84 ASP A N 1
ATOM 589 C CA . ASP A 1 84 ? 17.985 -1.774 -19.099 1.00 86.88 84 ASP A CA 1
ATOM 590 C C . ASP A 1 84 ? 17.682 -1.486 -20.579 1.00 86.88 84 ASP A C 1
ATOM 592 O O . ASP A 1 84 ? 16.763 -0.719 -20.882 1.00 86.88 84 ASP A O 1
ATOM 596 N N . GLN A 1 85 ? 18.491 -2.026 -21.495 1.00 86.88 85 GLN A N 1
ATOM 597 C CA . GLN A 1 85 ? 18.297 -1.879 -22.944 1.00 86.88 85 GLN A CA 1
ATOM 598 C C . GLN A 1 85 ? 17.205 -2.815 -23.481 1.00 86.88 85 GLN A C 1
ATOM 600 O O . GLN A 1 85 ? 16.565 -2.477 -24.471 1.00 86.88 85 GLN A O 1
ATOM 605 N N . ALA A 1 86 ? 16.957 -3.945 -22.816 1.00 87.75 86 ALA A N 1
ATOM 606 C CA . ALA A 1 86 ? 15.960 -4.939 -23.207 1.00 87.75 86 ALA A CA 1
ATOM 607 C C . ALA A 1 86 ? 14.617 -4.755 -22.476 1.00 87.75 86 ALA A C 1
ATOM 609 O O . ALA A 1 86 ? 13.784 -5.662 -22.466 1.00 87.75 86 ALA A O 1
ATOM 610 N N . ARG A 1 87 ? 14.392 -3.591 -21.846 1.00 89.00 87 ARG A N 1
ATOM 611 C CA . ARG A 1 87 ? 13.188 -3.348 -21.045 1.00 89.00 87 ARG A CA 1
ATOM 612 C C . ARG A 1 87 ? 11.929 -3.489 -21.899 1.00 89.00 87 ARG A C 1
ATOM 614 O O . ARG A 1 87 ? 11.801 -2.870 -22.951 1.00 89.00 87 ARG A O 1
ATOM 621 N N . THR A 1 88 ? 10.963 -4.235 -21.390 1.00 89.81 88 THR A N 1
ATOM 622 C CA . THR A 1 88 ? 9.642 -4.379 -22.013 1.00 89.81 88 THR A CA 1
ATOM 623 C C . THR A 1 88 ? 8.596 -3.492 -21.346 1.00 89.81 88 THR A C 1
ATOM 625 O O . THR A 1 88 ? 7.566 -3.211 -21.952 1.00 89.81 88 THR A O 1
ATOM 628 N N . ALA A 1 89 ? 8.871 -2.978 -20.143 1.00 90.94 89 ALA A N 1
ATOM 629 C CA . ALA A 1 89 ? 7.977 -2.103 -19.396 1.00 90.94 89 ALA A CA 1
ATOM 630 C C . ALA A 1 89 ? 8.709 -0.905 -18.768 1.00 90.94 89 ALA A C 1
ATOM 632 O O . ALA A 1 89 ? 9.892 -0.967 -18.430 1.00 90.94 89 ALA A O 1
ATOM 633 N N . VAL A 1 90 ? 7.985 0.204 -18.598 1.00 91.00 90 VAL A N 1
ATOM 634 C CA . VAL A 1 90 ? 8.478 1.460 -18.022 1.00 91.00 90 VAL A CA 1
ATOM 635 C C . VAL A 1 90 ? 7.534 1.993 -16.949 1.00 91.00 90 VAL A C 1
ATOM 637 O O . VAL A 1 90 ? 6.309 1.901 -17.049 1.00 91.00 90 VAL A O 1
ATOM 640 N N . ARG A 1 91 ? 8.115 2.612 -15.917 1.00 91.50 91 ARG A N 1
ATOM 641 C CA . ARG A 1 91 ? 7.369 3.329 -14.876 1.00 91.50 91 ARG A CA 1
ATOM 642 C C . ARG A 1 91 ? 6.814 4.627 -15.463 1.00 91.50 91 ARG A C 1
ATOM 644 O O . ARG A 1 91 ? 7.583 5.461 -15.930 1.00 91.50 91 ARG A O 1
ATOM 651 N N . HIS A 1 92 ? 5.500 4.817 -15.403 1.00 91.06 92 HIS A N 1
ATOM 652 C CA . HIS A 1 92 ? 4.797 5.944 -16.029 1.00 91.06 92 HIS A CA 1
ATOM 653 C C . HIS A 1 92 ? 4.114 6.857 -14.993 1.00 91.06 92 HIS A C 1
ATOM 655 O O . HIS A 1 92 ? 3.016 7.387 -15.193 1.00 91.06 92 HIS A O 1
ATOM 661 N N . GLY A 1 93 ? 4.778 7.035 -13.852 1.00 90.19 93 GLY A N 1
ATOM 662 C CA . GLY A 1 93 ? 4.279 7.836 -12.742 1.00 90.19 93 GLY A CA 1
ATOM 663 C C . GLY A 1 93 ? 3.268 7.078 -11.888 1.00 90.19 93 GLY A C 1
ATOM 664 O O . GLY A 1 93 ? 3.387 5.870 -11.684 1.00 90.19 93 GLY A O 1
ATOM 665 N N . ARG A 1 94 ? 2.302 7.810 -11.334 1.00 91.62 94 ARG A N 1
ATOM 666 C CA . ARG A 1 94 ? 1.291 7.257 -10.434 1.00 91.62 94 ARG A CA 1
ATOM 667 C C . ARG A 1 94 ? -0.081 7.850 -10.717 1.00 91.62 94 ARG A C 1
ATOM 669 O O . ARG A 1 94 ? -0.182 8.978 -11.192 1.00 91.62 94 ARG A O 1
ATOM 676 N N . GLU A 1 95 ? -1.117 7.113 -10.360 1.00 91.88 95 GLU A N 1
ATOM 677 C CA . GLU A 1 95 ? -2.515 7.482 -10.548 1.00 91.88 95 GLU A CA 1
ATOM 678 C C . GLU A 1 95 ? -3.297 7.436 -9.234 1.00 91.88 95 GLU A C 1
ATOM 680 O O . GLU A 1 95 ? -2.936 6.741 -8.281 1.00 91.88 95 GLU A O 1
ATOM 685 N N . ARG A 1 96 ? -4.389 8.198 -9.166 1.00 93.12 96 ARG A N 1
ATOM 686 C CA . ARG A 1 96 ? -5.275 8.180 -8.001 1.00 93.12 96 ARG A CA 1
ATOM 687 C C . ARG A 1 96 ? -6.126 6.916 -8.034 1.00 93.12 96 ARG A C 1
ATOM 689 O O . ARG A 1 96 ? -6.804 6.657 -9.020 1.00 93.12 96 ARG A O 1
ATOM 696 N N . GLY A 1 97 ? -6.136 6.186 -6.928 1.00 92.06 97 GLY A N 1
ATOM 697 C CA . GLY A 1 97 ? -7.012 5.046 -6.703 1.00 92.06 97 GLY A CA 1
ATOM 698 C C . GLY A 1 97 ? -7.723 5.155 -5.360 1.00 92.06 97 GLY A C 1
ATOM 699 O O . GLY A 1 97 ? -7.547 6.110 -4.599 1.00 92.06 97 GLY A O 1
ATOM 700 N N . SER A 1 98 ? -8.530 4.152 -5.043 1.00 93.31 98 SER A N 1
ATOM 701 C CA . SER A 1 98 ? -9.106 4.010 -3.709 1.00 93.31 98 SER A CA 1
ATOM 702 C C . SER A 1 98 ? -9.338 2.551 -3.369 1.00 93.31 98 SER A C 1
ATOM 704 O O . SER A 1 98 ? -9.686 1.774 -4.254 1.00 93.31 98 SER A O 1
ATOM 706 N N . VAL A 1 99 ? -9.221 2.219 -2.089 1.00 93.62 99 VAL A N 1
ATOM 707 C CA . VAL A 1 99 ? -9.584 0.911 -1.536 1.00 93.62 99 VAL A CA 1
ATOM 708 C C . VAL A 1 99 ? -10.720 1.060 -0.540 1.00 93.62 99 VAL A C 1
ATOM 710 O O . VAL A 1 99 ? -10.867 2.105 0.090 1.00 93.62 99 VAL A O 1
ATOM 713 N N . THR A 1 100 ? -11.539 0.025 -0.395 1.00 93.75 100 THR A N 1
ATOM 714 C CA . THR A 1 100 ? -12.622 0.020 0.590 1.00 93.75 100 THR A CA 1
ATOM 715 C C . THR A 1 100 ? -12.131 -0.610 1.889 1.00 93.75 100 THR A C 1
ATOM 717 O O . THR A 1 100 ? -11.819 -1.798 1.913 1.00 93.75 100 THR A O 1
ATOM 720 N N . LEU A 1 101 ? -12.099 0.169 2.971 1.00 91.00 101 LEU A N 1
ATOM 721 C CA . LEU A 1 101 ? -11.747 -0.277 4.322 1.00 91.00 101 LEU A CA 1
ATOM 722 C C . LEU A 1 101 ? -12.889 0.080 5.274 1.00 91.00 101 LEU A C 1
ATOM 724 O O . LEU A 1 101 ? -13.332 1.225 5.310 1.00 91.00 101 LEU A O 1
ATOM 728 N N . GLY A 1 102 ? -13.411 -0.908 6.006 1.00 87.12 102 GLY A N 1
ATOM 729 C CA . GLY A 1 102 ? -14.517 -0.683 6.948 1.00 87.12 102 GLY A CA 1
ATOM 730 C C . GLY A 1 102 ? -15.760 -0.041 6.311 1.00 87.12 102 GLY A C 1
ATOM 731 O O . GLY A 1 102 ? -16.418 0.778 6.939 1.00 87.12 102 GLY A O 1
ATOM 732 N N . GLY A 1 103 ? -16.042 -0.333 5.035 1.00 91.06 103 GLY A N 1
ATOM 733 C CA . GLY A 1 103 ? -17.163 0.258 4.289 1.00 91.06 103 GLY A CA 1
ATOM 734 C C . GLY A 1 103 ? -16.920 1.674 3.748 1.00 91.06 103 GLY A C 1
ATOM 735 O O . GLY A 1 103 ? -17.762 2.197 3.022 1.00 91.06 103 GLY A O 1
ATOM 736 N N . ARG A 1 104 ? -15.767 2.291 4.031 1.00 92.19 104 ARG A N 1
ATOM 737 C CA . ARG A 1 104 ? -15.395 3.627 3.539 1.00 92.19 104 ARG A CA 1
ATOM 738 C C . ARG A 1 104 ? -14.332 3.529 2.451 1.00 92.19 104 ARG A C 1
ATOM 740 O O . ARG A 1 104 ? -13.471 2.651 2.494 1.00 92.19 104 ARG A O 1
ATOM 747 N N . ARG A 1 105 ? -14.360 4.452 1.482 1.00 95.38 105 ARG A N 1
ATOM 748 C CA . ARG A 1 105 ? -13.281 4.559 0.492 1.00 95.38 105 ARG A CA 1
ATOM 749 C C . ARG A 1 105 ? -12.104 5.338 1.065 1.00 95.38 105 ARG A C 1
ATOM 751 O O . ARG A 1 105 ? -12.250 6.505 1.420 1.00 95.38 105 ARG A O 1
ATOM 758 N N . VAL A 1 106 ? -10.939 4.710 1.070 1.00 94.38 106 VAL A N 1
ATOM 759 C CA . VAL A 1 106 ? -9.664 5.315 1.449 1.00 94.38 106 VAL A CA 1
ATOM 760 C C . VAL A 1 106 ? -8.862 5.592 0.179 1.00 94.38 106 VAL A C 1
ATOM 762 O O . VAL A 1 106 ? -8.677 4.675 -0.628 1.00 94.38 106 VAL A O 1
ATOM 765 N N . PRO A 1 107 ? -8.426 6.841 -0.060 1.00 94.38 107 PRO A N 1
ATOM 766 C CA . PRO A 1 107 ? -7.633 7.170 -1.232 1.00 94.38 107 PRO A CA 1
ATOM 767 C C . PRO A 1 107 ? -6.265 6.496 -1.145 1.00 94.38 107 PRO A C 1
ATOM 769 O O . PRO A 1 107 ? -5.609 6.507 -0.107 1.00 94.38 107 PRO A O 1
ATOM 772 N N . VAL A 1 108 ? -5.819 5.945 -2.266 1.00 95.25 108 VAL A N 1
ATOM 773 C CA . VAL A 1 108 ? -4.471 5.401 -2.429 1.00 95.25 108 VAL A CA 1
ATOM 774 C C . VAL A 1 108 ? -3.867 5.976 -3.693 1.00 95.25 108 VAL A C 1
ATOM 776 O O . VAL A 1 108 ? -4.572 6.470 -4.573 1.00 95.25 108 VAL A O 1
ATOM 779 N N . THR A 1 109 ? -2.549 5.916 -3.805 1.00 94.12 109 THR A N 1
ATOM 780 C CA . THR A 1 109 ? -1.895 6.253 -5.063 1.00 94.12 109 THR A CA 1
ATOM 781 C C . THR A 1 109 ? -1.257 5.009 -5.651 1.00 94.12 109 THR A C 1
ATOM 783 O O . THR A 1 109 ? -0.384 4.420 -5.020 1.00 94.12 109 THR A O 1
ATOM 786 N N . ARG A 1 110 ? -1.695 4.622 -6.847 1.00 92.50 110 ARG A N 1
ATOM 787 C CA . ARG A 1 110 ? -1.249 3.404 -7.520 1.00 92.50 110 ARG A CA 1
ATOM 788 C C . ARG A 1 110 ? -0.109 3.733 -8.484 1.00 92.50 110 ARG A C 1
ATOM 790 O O . ARG A 1 110 ? -0.238 4.679 -9.262 1.00 92.50 110 ARG A O 1
ATOM 797 N N . PRO A 1 111 ? 1.027 3.030 -8.429 1.00 92.56 111 PRO A N 1
ATOM 798 C CA . PRO A 1 111 ? 2.073 3.199 -9.423 1.00 92.56 111 PRO A CA 1
ATOM 799 C C . PRO A 1 111 ? 1.600 2.644 -10.774 1.00 92.56 111 PRO A C 1
ATOM 801 O O . PRO A 1 111 ? 0.914 1.627 -10.835 1.00 92.56 111 PRO A O 1
ATOM 804 N N . ARG A 1 112 ? 1.945 3.337 -11.861 1.00 90.44 112 ARG A N 1
ATOM 805 C CA . ARG A 1 112 ? 1.488 3.015 -13.218 1.00 90.44 112 ARG A CA 1
ATOM 806 C C . ARG A 1 112 ? 2.644 2.485 -14.051 1.00 90.44 112 ARG A C 1
ATOM 808 O O . ARG A 1 112 ? 3.730 3.071 -14.056 1.00 90.44 112 ARG A O 1
ATOM 815 N N . VAL A 1 113 ? 2.390 1.416 -14.797 1.00 91.44 113 VAL A N 1
ATOM 816 C CA . VAL A 1 113 ? 3.371 0.781 -15.682 1.00 91.44 113 VAL A CA 1
ATOM 817 C C . VAL A 1 113 ? 2.832 0.765 -17.103 1.00 91.44 113 VAL A C 1
ATOM 819 O O . VAL A 1 113 ? 1.670 0.438 -17.337 1.00 91.44 113 VAL A O 1
ATOM 822 N N . ARG A 1 114 ? 3.675 1.132 -18.065 1.00 89.38 114 ARG A N 1
ATOM 823 C CA . ARG A 1 114 ? 3.361 1.057 -19.495 1.00 89.38 114 ARG A CA 1
ATOM 824 C C . ARG A 1 114 ? 4.326 0.147 -20.216 1.00 89.38 114 ARG A C 1
ATOM 826 O O . ARG A 1 114 ? 5.456 -0.028 -19.764 1.00 89.38 114 ARG A O 1
ATOM 833 N N . ALA A 1 115 ? 3.880 -0.402 -21.334 1.00 89.25 115 ALA A N 1
ATOM 834 C CA . ALA A 1 115 ? 4.760 -1.122 -22.226 1.00 89.25 115 ALA A CA 1
ATOM 835 C C . ALA A 1 115 ? 5.771 -0.172 -22.873 1.00 89.25 115 ALA A C 1
ATOM 837 O O . ALA A 1 115 ? 5.454 0.975 -23.197 1.00 89.25 115 ALA A O 1
ATOM 838 N N . ALA A 1 116 ? 7.012 -0.638 -23.000 1.00 85.81 116 ALA A N 1
ATOM 839 C CA . ALA A 1 116 ? 8.106 0.139 -23.571 1.00 85.81 116 ALA A CA 1
ATOM 840 C C . ALA A 1 116 ? 7.906 0.398 -25.074 1.00 85.81 116 ALA A C 1
ATOM 842 O O . ALA A 1 116 ? 8.396 1.397 -25.590 1.00 85.81 116 ALA A O 1
ATOM 843 N N . ASP A 1 117 ? 7.143 -0.463 -25.748 1.00 83.81 117 ASP A N 1
ATOM 844 C CA . ASP A 1 117 ? 6.745 -0.341 -27.154 1.00 83.81 117 ASP A CA 1
ATOM 845 C C . ASP A 1 117 ? 5.563 0.626 -27.381 1.00 83.81 117 ASP A C 1
ATOM 847 O O . ASP A 1 117 ? 5.149 0.852 -28.515 1.00 83.81 117 ASP A O 1
ATOM 851 N N . GLY A 1 118 ? 5.009 1.210 -26.312 1.00 75.62 118 GLY A N 1
ATOM 852 C CA . GLY A 1 118 ? 3.898 2.157 -26.385 1.00 75.62 118 GLY A CA 1
ATOM 853 C C . GLY A 1 118 ? 2.528 1.529 -26.657 1.00 75.62 118 GLY A C 1
ATOM 854 O O . GLY A 1 118 ? 1.557 2.272 -26.796 1.00 75.62 118 GLY A O 1
ATOM 855 N N . THR A 1 119 ? 2.415 0.196 -26.690 1.00 75.69 119 THR A N 1
ATOM 856 C CA . THR A 1 119 ? 1.171 -0.516 -27.052 1.00 75.69 119 THR A CA 1
ATOM 857 C C . THR A 1 119 ? 0.069 -0.436 -25.996 1.00 75.69 119 THR A C 1
ATOM 859 O O . THR A 1 119 ? -1.090 -0.731 -26.286 1.00 75.69 119 THR A O 1
ATOM 862 N N . GLY A 1 120 ? 0.385 0.013 -24.780 1.00 71.88 120 GLY A N 1
ATOM 863 C CA . GLY A 1 120 ? -0.615 0.240 -23.745 1.00 71.88 120 GLY A CA 1
ATOM 864 C C . GLY A 1 120 ? -0.061 0.199 -22.330 1.00 71.88 120 GLY A C 1
ATOM 865 O O . GLY A 1 120 ? 1.147 0.217 -22.084 1.00 71.88 120 GLY A O 1
ATOM 866 N N . GLU A 1 121 ? -0.979 0.183 -21.372 1.00 70.62 121 GLU A N 1
ATOM 867 C CA . GLU A 1 121 ? -0.652 -0.028 -19.967 1.00 70.62 121 GLU A CA 1
ATOM 868 C C . GLU A 1 121 ? -0.439 -1.509 -19.690 1.00 70.62 121 GLU A C 1
ATOM 870 O O . GLU A 1 121 ? -1.239 -2.350 -20.103 1.00 70.62 121 GLU A O 1
ATOM 875 N N . PHE A 1 122 ? 0.606 -1.824 -18.925 1.00 67.19 122 PHE A N 1
ATOM 876 C CA . PHE A 1 122 ? 0.671 -3.123 -18.280 1.00 67.19 122 PHE A CA 1
ATOM 877 C C . PHE A 1 122 ? -0.342 -3.091 -17.141 1.00 67.19 122 PHE A C 1
ATOM 879 O O . PHE A 1 122 ? -0.063 -2.582 -16.056 1.00 67.19 122 PHE A O 1
ATOM 886 N N . GLY A 1 123 ? -1.535 -3.621 -17.415 1.00 55.22 123 GLY A N 1
ATOM 887 C CA . GLY A 1 123 ? -2.536 -3.954 -16.408 1.00 55.22 123 GLY A CA 1
ATOM 888 C C . GLY A 1 123 ? -2.012 -5.091 -15.540 1.00 55.22 123 GLY A C 1
ATOM 889 O O . GLY A 1 123 ? -2.423 -6.240 -15.688 1.00 55.22 123 GLY A O 1
ATOM 890 N N . GLY A 1 124 ? -1.039 -4.781 -14.682 1.00 50.34 124 GLY A N 1
ATOM 891 C CA . GLY A 1 124 ? -0.547 -5.693 -13.666 1.00 50.34 124 GLY A CA 1
ATOM 892 C C . GLY A 1 124 ? -1.732 -6.142 -12.827 1.00 50.34 124 GLY A C 1
ATOM 893 O O . GLY A 1 124 ? -2.466 -5.327 -12.271 1.00 50.34 124 GLY A O 1
ATOM 894 N N . ARG A 1 125 ? -1.960 -7.451 -12.791 1.00 48.22 125 ARG A N 1
ATOM 895 C CA . ARG A 1 125 ? -3.024 -8.086 -12.021 1.00 48.22 125 ARG A CA 1
ATOM 896 C C . ARG A 1 125 ? -2.670 -7.965 -10.534 1.00 48.22 125 ARG A C 1
ATOM 898 O O . ARG A 1 125 ? -2.113 -8.893 -9.967 1.00 48.22 125 ARG A O 1
ATOM 905 N N . VAL A 1 126 ? -2.932 -6.810 -9.928 1.00 42.53 126 VAL A N 1
ATOM 906 C CA . VAL A 1 126 ? -2.586 -6.521 -8.531 1.00 42.53 126 VAL A CA 1
ATOM 907 C C . VAL A 1 126 ? -3.729 -5.743 -7.877 1.00 42.53 126 VAL A C 1
ATOM 909 O O . VAL A 1 126 ? -3.995 -4.600 -8.240 1.00 42.53 126 VAL A O 1
ATOM 912 N N . LEU A 1 127 ? -4.394 -6.435 -6.946 1.00 45.44 127 LEU A N 1
ATOM 913 C CA . LEU A 1 127 ? -5.265 -5.987 -5.842 1.00 45.44 127 LEU A CA 1
ATOM 914 C C . LEU A 1 127 ? -6.120 -4.705 -6.030 1.00 45.44 127 LEU A C 1
ATOM 916 O O . LEU A 1 127 ? -5.621 -3.550 -5.996 1.00 45.44 127 LEU A O 1
#

Organism: Mycolicibacterium gilvum (strain PYR-GCK) (NCBI:txid350054)

Radius of gyration: 25.66 Å; chains: 1; bounding box: 44×46×87 Å

pLDDT: mean 78.24, std 19.2, range [38.81, 97.0]